Protein AF-A0A8X7BAZ1-F1 (afdb_monomer_lite)

Radius of gyration: 26.85 Å; chains: 1; bounding box: 36×38×94 Å

Sequence (123 aa):
MPPKRRAIGRSTPQARKRRALRASESDEQRALRLENLRVHATETRLSESSDQREVRLETDRIRTNQIRSSERTELRERRLQNVRISTARSRRTLHADLNLSAFHYDSNNDYSLHSNVVIGKNG

Foldseek 3Di:
DDDDDDDPPDDDPVNVVVVVVVVPDDPVRVVVVVVVVVVVVVVVVVPDDPVSVVVVVVVVVVVVVVCVVPDDPVRVVVVVVVVVVVVVVVVVVVVVVVDPVLVDDDVPDDCVVPPPRDNDDDD

Structure (mmCIF, N/CA/C/O backbone):
data_AF-A0A8X7BAZ1-F1
#
_entry.id   AF-A0A8X7BAZ1-F1
#
loop_
_atom_site.group_PDB
_atom_site.id
_atom_site.type_symbol
_atom_site.label_atom_id
_atom_site.label_alt_id
_atom_site.label_comp_id
_atom_site.label_asym_id
_atom_site.label_entity_id
_atom_site.label_seq_id
_atom_site.pdbx_PDB_ins_code
_atom_site.Cartn_x
_atom_site.Cartn_y
_atom_site.Cartn_z
_atom_site.occupancy
_atom_site.B_iso_or_equiv
_atom_site.auth_seq_id
_atom_site.auth_comp_id
_atom_site.auth_asym_id
_atom_site.auth_atom_id
_atom_site.pdbx_PDB_model_num
ATOM 1 N N . MET A 1 1 ? 4.097 8.380 44.297 1.00 58.16 1 MET A N 1
ATOM 2 C CA . MET A 1 1 ? 4.756 7.142 43.816 1.00 58.16 1 MET A CA 1
ATOM 3 C C . MET A 1 1 ? 4.768 7.135 42.291 1.00 58.16 1 MET A C 1
ATOM 5 O O . MET A 1 1 ? 3.710 7.382 41.723 1.00 58.16 1 MET A O 1
ATOM 9 N N . PRO A 1 2 ? 5.902 6.865 41.619 1.00 64.31 2 PRO A N 1
ATOM 10 C CA . PRO A 1 2 ? 5.924 6.725 40.166 1.00 64.31 2 PRO A CA 1
ATOM 11 C C . PRO A 1 2 ? 5.256 5.401 39.749 1.00 64.31 2 PRO A C 1
ATOM 13 O O . PRO A 1 2 ? 5.468 4.379 40.410 1.00 64.31 2 PRO A O 1
ATOM 16 N N . PRO A 1 3 ? 4.456 5.377 38.670 1.00 67.00 3 PRO A N 1
ATOM 17 C CA . PRO A 1 3 ? 3.792 4.159 38.221 1.00 67.00 3 PRO A CA 1
ATOM 18 C C . PRO A 1 3 ? 4.812 3.119 37.730 1.00 67.00 3 PRO A C 1
ATOM 20 O O . PRO A 1 3 ? 5.755 3.434 37.002 1.00 67.00 3 PRO A O 1
ATOM 23 N N . LYS A 1 4 ? 4.615 1.854 38.130 1.00 70.75 4 LYS A N 1
ATOM 24 C CA . LYS A 1 4 ? 5.477 0.723 37.748 1.00 70.75 4 LYS A CA 1
ATOM 25 C C . LYS A 1 4 ? 5.554 0.598 36.218 1.00 70.75 4 LYS A C 1
ATOM 27 O O . LYS A 1 4 ? 4.525 0.533 35.543 1.00 70.75 4 LYS A O 1
ATOM 32 N N . ARG A 1 5 ? 6.779 0.527 35.677 1.00 65.50 5 ARG A N 1
ATOM 33 C CA . ARG A 1 5 ? 7.058 0.345 34.241 1.00 65.50 5 ARG A CA 1
ATOM 34 C C . ARG A 1 5 ? 6.342 -0.907 33.716 1.00 65.50 5 ARG A C 1
ATOM 36 O O . ARG A 1 5 ? 6.615 -2.017 34.168 1.00 65.50 5 ARG A O 1
ATOM 43 N N . ARG A 1 6 ? 5.431 -0.739 32.750 1.00 65.62 6 ARG A N 1
ATOM 44 C CA . ARG A 1 6 ? 4.814 -1.867 32.034 1.00 65.62 6 ARG A CA 1
ATOM 45 C C . ARG A 1 6 ? 5.881 -2.546 31.173 1.00 65.62 6 ARG A C 1
ATOM 47 O O . ARG A 1 6 ? 6.582 -1.877 30.422 1.00 65.62 6 ARG A O 1
ATOM 54 N N . ALA A 1 7 ? 6.004 -3.867 31.283 1.00 67.31 7 ALA A N 1
ATOM 55 C CA . ALA A 1 7 ? 6.946 -4.649 30.490 1.00 67.31 7 ALA A CA 1
ATOM 56 C C . ALA A 1 7 ? 6.551 -4.613 29.002 1.00 67.31 7 ALA A C 1
ATOM 58 O O . ALA A 1 7 ? 5.631 -5.314 28.582 1.00 67.31 7 ALA A O 1
ATOM 59 N N . ILE A 1 8 ? 7.264 -3.803 28.215 1.00 66.81 8 ILE A N 1
ATOM 60 C CA . ILE A 1 8 ? 7.050 -3.594 26.769 1.00 66.81 8 ILE A CA 1
ATOM 61 C C . ILE A 1 8 ? 7.181 -4.911 25.969 1.00 66.81 8 ILE A C 1
ATOM 63 O O . ILE A 1 8 ? 6.593 -5.048 24.902 1.00 66.81 8 ILE A O 1
ATOM 67 N N . GLY A 1 9 ? 7.875 -5.921 26.508 1.00 68.19 9 GLY A N 1
ATOM 68 C CA . GLY A 1 9 ? 8.084 -7.219 25.854 1.00 68.19 9 GLY A CA 1
ATOM 69 C C . GLY A 1 9 ? 6.937 -8.236 25.961 1.00 68.19 9 GLY A C 1
ATOM 70 O O . GLY A 1 9 ? 6.986 -9.261 25.284 1.00 68.19 9 GLY A O 1
ATOM 71 N N . ARG A 1 10 ? 5.899 -8.016 26.788 1.00 75.62 10 ARG A N 1
ATOM 72 C CA . ARG A 1 10 ? 4.787 -8.983 26.921 1.00 75.62 10 ARG A CA 1
ATOM 73 C C . ARG A 1 10 ? 3.603 -8.607 26.033 1.00 75.62 10 ARG A C 1
ATOM 75 O O . ARG A 1 10 ? 2.952 -7.588 26.244 1.00 75.62 10 ARG A O 1
ATOM 82 N N . SER A 1 11 ? 3.256 -9.499 25.099 1.00 82.31 11 SER A N 1
ATOM 83 C CA . SER A 1 11 ? 1.997 -9.414 24.349 1.00 82.31 11 SER A CA 1
ATOM 84 C C . SER A 1 11 ? 0.815 -9.346 25.319 1.00 82.31 11 SER A C 1
ATOM 86 O O . SER A 1 11 ? 0.722 -10.147 26.256 1.00 82.31 11 SER A O 1
ATOM 88 N N . THR A 1 12 ? -0.089 -8.388 25.118 1.00 89.00 12 THR A N 1
ATOM 89 C CA . THR A 1 12 ? -1.253 -8.230 25.993 1.00 89.00 12 THR A CA 1
ATOM 90 C C . THR A 1 12 ? -2.231 -9.400 25.807 1.00 89.00 12 THR A C 1
ATOM 92 O O . THR A 1 12 ? -2.319 -9.964 24.710 1.00 89.00 12 THR A O 1
ATOM 95 N N . PRO A 1 13 ? -3.010 -9.779 26.840 1.00 90.88 13 PRO A N 1
ATOM 96 C CA . PRO A 1 13 ? -4.047 -10.804 26.700 1.00 90.88 13 PRO A CA 1
ATOM 97 C C . PRO A 1 13 ? -5.000 -10.536 25.525 1.00 90.88 13 PRO A C 1
ATOM 99 O O . PRO A 1 13 ? -5.351 -11.448 24.781 1.00 90.88 13 PRO A O 1
ATOM 102 N N . GLN A 1 14 ? -5.346 -9.267 25.292 1.00 92.69 14 GLN A N 1
ATOM 103 C CA . GLN A 1 14 ? -6.207 -8.852 24.187 1.00 92.69 14 GLN A CA 1
ATOM 104 C C . GLN A 1 14 ? -5.561 -9.078 22.809 1.00 92.69 14 GLN A C 1
ATOM 106 O O . GLN A 1 14 ? -6.248 -9.482 21.870 1.00 92.69 14 GLN A O 1
ATOM 111 N N . ALA A 1 15 ? -4.253 -8.835 22.671 1.00 92.06 15 ALA A N 1
ATOM 112 C CA . ALA A 1 15 ? -3.525 -9.110 21.434 1.00 92.06 15 ALA A CA 1
ATOM 113 C C . ALA A 1 15 ? -3.458 -10.618 21.146 1.00 92.06 15 ALA A C 1
ATOM 115 O O . ALA A 1 15 ? -3.660 -11.028 20.002 1.00 92.06 15 ALA A O 1
ATOM 116 N N . ARG A 1 16 ? -3.254 -11.448 22.182 1.00 94.19 16 ARG A N 1
ATOM 117 C CA . ARG A 1 16 ? -3.312 -12.916 22.058 1.00 94.19 16 ARG A CA 1
ATOM 118 C C . ARG A 1 16 ? -4.699 -13.397 21.640 1.00 94.19 16 ARG A C 1
ATOM 120 O O . ARG A 1 16 ? -4.797 -14.156 20.683 1.00 94.19 16 ARG A O 1
ATOM 127 N N . LYS A 1 17 ? -5.761 -12.898 22.284 1.00 95.56 17 LYS A N 1
ATOM 128 C CA . LYS A 1 17 ? -7.150 -13.236 21.929 1.00 95.56 17 LYS A CA 1
ATOM 129 C C . LYS A 1 17 ? -7.461 -12.880 20.475 1.00 95.56 17 LYS A C 1
ATOM 131 O O . LYS A 1 17 ? -7.968 -13.716 19.742 1.00 95.56 17 LYS A O 1
ATOM 136 N N . ARG A 1 18 ? -7.095 -11.672 20.026 1.00 95.00 18 ARG A N 1
ATOM 137 C CA . ARG A 1 18 ? -7.266 -11.267 18.619 1.00 95.00 18 ARG A CA 1
ATOM 138 C C . ARG A 1 18 ? -6.497 -12.163 17.653 1.00 95.00 18 ARG A C 1
ATOM 140 O O . ARG A 1 18 ? -7.025 -12.490 16.600 1.00 95.00 18 ARG A O 1
ATOM 147 N N . ARG A 1 19 ? -5.269 -12.565 17.994 1.00 95.31 19 ARG A N 1
ATOM 148 C CA . ARG A 1 19 ? -4.485 -13.488 17.163 1.00 95.31 19 ARG A CA 1
ATOM 149 C C . ARG A 1 19 ? -5.157 -14.855 17.047 1.00 95.31 19 ARG A C 1
ATOM 151 O O . ARG A 1 19 ? -5.246 -15.359 15.938 1.00 95.31 19 ARG A O 1
ATOM 158 N N . ALA A 1 20 ? -5.635 -15.412 18.160 1.00 96.50 20 ALA A N 1
ATOM 159 C CA . ALA A 1 20 ? -6.345 -16.689 18.171 1.00 96.50 20 ALA A CA 1
ATOM 160 C C . ALA A 1 20 ? -7.620 -16.626 17.319 1.00 96.50 20 ALA A C 1
ATOM 162 O O . ALA A 1 20 ? -7.801 -17.476 16.459 1.00 96.50 20 ALA A O 1
ATOM 163 N N . LEU A 1 21 ? -8.419 -15.563 17.475 1.00 96.06 21 LEU A N 1
ATOM 164 C CA . LEU A 1 21 ? -9.602 -15.329 16.641 1.00 96.06 21 LEU A CA 1
ATOM 165 C C . LEU A 1 21 ? -9.258 -15.276 15.149 1.00 96.06 21 LEU A C 1
ATOM 167 O O . LEU A 1 21 ? -9.934 -15.915 14.359 1.00 96.06 21 LEU A O 1
ATOM 171 N N . ARG A 1 22 ? -8.185 -14.568 14.763 1.00 95.94 22 ARG A N 1
ATOM 172 C CA . ARG A 1 22 ? -7.752 -14.519 13.355 1.00 95.94 22 ARG A CA 1
ATOM 173 C C . ARG A 1 22 ? -7.244 -15.856 12.825 1.00 95.94 22 ARG A C 1
ATOM 175 O O . ARG A 1 22 ? -7.354 -16.100 11.633 1.00 95.94 22 ARG A O 1
ATOM 182 N N . ALA A 1 23 ? -6.640 -16.678 13.679 1.00 96.81 23 ALA A N 1
ATOM 183 C CA . ALA A 1 23 ? -6.151 -17.997 13.294 1.00 96.81 23 ALA A CA 1
ATOM 184 C C . ALA A 1 23 ? -7.293 -19.007 13.094 1.00 96.81 23 ALA A C 1
ATOM 186 O O . ALA A 1 23 ? -7.109 -19.975 12.368 1.00 96.81 23 ALA A O 1
ATOM 187 N N 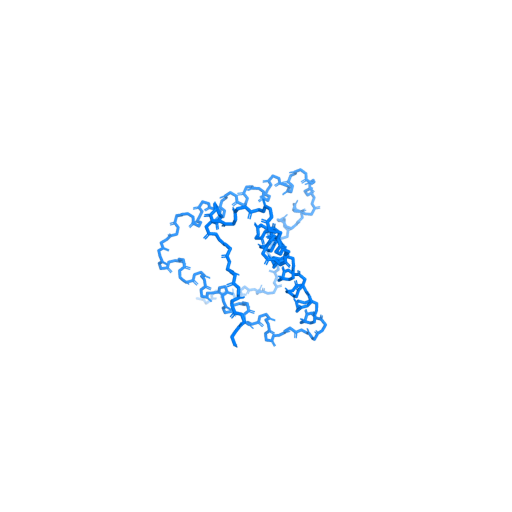. SER A 1 24 ? -8.452 -18.773 13.720 1.00 97.38 24 SER A N 1
ATOM 188 C CA . SER A 1 24 ? -9.661 -19.591 13.583 1.00 97.38 24 SER A CA 1
ATOM 189 C C . SER A 1 24 ? -10.693 -19.022 12.599 1.00 97.38 24 SER A C 1
ATOM 191 O O . SER A 1 24 ? -11.815 -19.514 12.569 1.00 97.38 24 SER A O 1
ATOM 193 N N . GLU A 1 25 ? -10.368 -17.958 11.855 1.00 97.62 25 GLU A N 1
ATOM 194 C CA . GLU A 1 25 ? -11.259 -17.416 10.818 1.00 97.62 25 GLU A CA 1
ATOM 195 C C . GLU A 1 25 ? -11.413 -18.434 9.680 1.00 97.62 25 GLU A C 1
ATOM 197 O O . GLU A 1 25 ? -10.416 -18.976 9.200 1.00 97.62 25 GLU A O 1
ATOM 202 N N . SER A 1 26 ? -12.647 -18.648 9.213 1.00 98.31 26 SER A N 1
ATOM 203 C CA . SER A 1 26 ? -12.863 -19.298 7.916 1.00 98.31 26 SER A CA 1
ATOM 204 C C . SER A 1 26 ? -12.407 -18.384 6.774 1.00 98.31 26 SER A C 1
ATOM 206 O O . SER A 1 26 ? -12.272 -17.167 6.950 1.00 98.31 26 SER A O 1
ATOM 208 N N . ASP A 1 27 ? -12.215 -18.941 5.579 1.00 98.06 27 ASP A N 1
ATOM 209 C CA . ASP A 1 27 ? -11.851 -18.143 4.404 1.00 98.06 27 ASP A CA 1
ATOM 210 C C . ASP A 1 27 ? -12.906 -17.074 4.078 1.00 98.06 27 ASP A C 1
ATOM 212 O O . ASP A 1 27 ? -12.548 -15.936 3.771 1.00 98.06 27 ASP A O 1
ATOM 216 N N . GLU A 1 28 ? -14.195 -17.387 4.239 1.00 98.19 28 GLU A N 1
ATOM 217 C CA . GLU A 1 28 ? -15.300 -16.435 4.056 1.00 98.19 28 GLU A CA 1
ATOM 218 C C . GLU A 1 28 ? -15.258 -15.296 5.083 1.00 98.19 28 GLU A C 1
ATOM 220 O O . GLU A 1 28 ? -15.343 -14.120 4.726 1.00 98.19 28 GLU A O 1
ATOM 225 N N . GLN A 1 29 ? -15.059 -15.621 6.365 1.00 98.12 29 GLN A N 1
ATOM 226 C CA . GLN A 1 29 ? -14.934 -14.620 7.429 1.00 98.12 29 GLN A CA 1
ATOM 227 C C . GLN A 1 29 ? -13.714 -13.724 7.203 1.00 98.12 29 GLN A C 1
ATOM 229 O O . GLN A 1 29 ? -13.779 -12.502 7.378 1.00 98.12 29 GLN A O 1
ATOM 234 N N . ARG A 1 30 ? -12.598 -14.323 6.778 1.00 97.81 30 ARG A N 1
ATOM 235 C CA . ARG A 1 30 ? -11.374 -13.604 6.442 1.00 97.81 30 ARG A CA 1
ATOM 236 C C . ARG A 1 30 ? -11.593 -12.679 5.247 1.00 97.81 30 ARG A C 1
ATOM 238 O O . ARG A 1 30 ? -11.146 -11.532 5.303 1.00 97.81 30 ARG A O 1
ATOM 245 N N . ALA A 1 31 ? -12.268 -13.148 4.199 1.00 98.31 31 ALA A N 1
ATOM 246 C CA . ALA A 1 31 ? -12.589 -12.361 3.013 1.00 98.31 31 ALA A CA 1
ATOM 247 C C . ALA A 1 31 ? -13.485 -11.168 3.366 1.00 98.31 31 ALA A C 1
ATOM 249 O O . ALA A 1 31 ? -13.114 -10.033 3.071 1.00 98.31 31 ALA A O 1
ATOM 250 N N . LEU A 1 32 ? -14.579 -11.396 4.101 1.00 98.38 32 LEU A N 1
ATOM 251 C CA . LEU A 1 32 ? -15.479 -10.340 4.569 1.00 98.38 32 LEU A CA 1
ATOM 252 C C . LEU A 1 32 ? -14.731 -9.291 5.405 1.00 98.38 32 LEU A C 1
ATOM 254 O O . LEU A 1 32 ? -14.874 -8.087 5.194 1.00 98.38 32 LEU A O 1
ATOM 258 N N . ARG A 1 33 ? -13.877 -9.730 6.339 1.00 97.75 33 ARG A N 1
ATOM 259 C CA . ARG A 1 33 ? -13.074 -8.814 7.161 1.00 97.75 33 ARG A CA 1
ATOM 260 C C . ARG A 1 33 ? -12.101 -7.990 6.317 1.00 97.75 33 ARG A C 1
ATOM 262 O O . ARG A 1 33 ? -11.898 -6.814 6.614 1.00 97.75 33 ARG A O 1
ATOM 269 N N . LEU A 1 34 ? -11.444 -8.596 5.328 1.00 98.00 34 LEU A N 1
ATOM 270 C CA . LEU A 1 34 ? -10.523 -7.883 4.439 1.00 98.00 34 LEU A CA 1
ATOM 271 C C . LEU A 1 34 ? -11.261 -6.890 3.540 1.00 98.00 34 LEU A C 1
ATOM 273 O O . LEU A 1 34 ? -10.754 -5.788 3.344 1.00 98.00 34 LEU A O 1
ATOM 277 N N . GLU A 1 35 ? -12.455 -7.239 3.070 1.00 98.44 35 GLU A N 1
ATOM 278 C CA . GLU A 1 35 ? -13.284 -6.344 2.267 1.00 98.44 35 GLU A CA 1
ATOM 279 C C . GLU A 1 35 ? -13.755 -5.137 3.082 1.00 98.44 35 GLU A C 1
ATOM 281 O O . GLU A 1 35 ? -13.553 -3.998 2.668 1.00 98.44 35 GLU A O 1
ATOM 286 N N . ASN A 1 36 ? -14.232 -5.355 4.310 1.00 98.31 36 ASN A N 1
ATOM 287 C CA . ASN A 1 36 ? -14.587 -4.263 5.220 1.00 98.31 36 ASN A CA 1
ATOM 288 C C . ASN A 1 36 ? -13.395 -3.334 5.510 1.00 98.31 36 ASN A C 1
ATOM 290 O O . ASN A 1 36 ? -13.538 -2.113 5.534 1.00 98.31 36 ASN A O 1
ATOM 294 N N . LEU A 1 37 ? -12.193 -3.894 5.697 1.00 98.25 37 LEU A N 1
ATOM 295 C CA . LEU A 1 37 ? -10.975 -3.094 5.875 1.00 98.25 37 LEU A CA 1
ATOM 296 C C . LEU A 1 37 ? -10.614 -2.300 4.616 1.00 98.25 37 LEU A C 1
ATOM 298 O O . LEU A 1 37 ? -10.118 -1.179 4.731 1.00 98.25 37 LEU A O 1
ATOM 302 N N . ARG A 1 38 ? -10.847 -2.865 3.426 1.00 98.25 38 ARG A N 1
ATOM 303 C CA . ARG A 1 38 ? -10.621 -2.188 2.147 1.00 98.25 38 ARG A CA 1
ATOM 304 C C . ARG A 1 38 ? -11.564 -0.996 1.998 1.00 98.25 38 ARG A C 1
ATOM 306 O O . ARG A 1 38 ? -11.072 0.094 1.722 1.00 98.25 38 ARG A O 1
ATOM 313 N N . VAL A 1 39 ? -12.864 -1.191 2.238 1.00 98.50 39 VAL A N 1
ATOM 314 C CA . VAL A 1 39 ? -13.890 -0.134 2.182 1.00 98.50 39 VAL A CA 1
ATOM 315 C C . VAL A 1 39 ? -13.561 0.989 3.162 1.00 98.50 39 VAL A C 1
ATOM 317 O O . VAL A 1 39 ? -13.397 2.136 2.746 1.00 98.50 39 VAL A O 1
ATOM 320 N N . HIS A 1 40 ? -13.314 0.658 4.430 1.00 98.31 40 HIS A N 1
ATOM 321 C CA . HIS A 1 40 ? -12.943 1.664 5.421 1.00 98.31 40 HIS A CA 1
ATOM 322 C C . HIS A 1 40 ? -11.673 2.424 5.003 1.00 98.31 40 HIS A C 1
ATOM 324 O O . HIS A 1 40 ? -11.619 3.649 5.103 1.00 98.31 40 HIS A O 1
ATOM 330 N N . ALA A 1 41 ? -10.638 1.735 4.509 1.00 97.69 41 ALA A N 1
ATOM 331 C CA . ALA A 1 41 ? -9.418 2.402 4.062 1.00 97.69 41 ALA A CA 1
ATOM 332 C C . ALA A 1 41 ? -9.670 3.339 2.870 1.00 97.69 41 ALA A C 1
ATOM 334 O O . ALA A 1 41 ? -9.026 4.384 2.775 1.00 97.69 41 ALA A O 1
ATOM 335 N N . THR A 1 42 ? -10.585 2.986 1.961 1.00 98.06 42 THR A N 1
ATOM 336 C CA . THR A 1 42 ? -10.975 3.873 0.859 1.00 98.06 42 THR A CA 1
ATOM 337 C C . THR A 1 42 ? -11.730 5.097 1.353 1.00 98.06 42 THR A C 1
ATOM 339 O O . THR A 1 42 ? -11.361 6.202 0.974 1.00 98.06 42 THR A O 1
ATOM 342 N N . GLU A 1 43 ? -12.699 4.931 2.251 1.00 98.19 43 GLU A N 1
ATOM 343 C CA . GLU A 1 43 ? -13.463 6.041 2.830 1.00 98.19 43 GLU A CA 1
ATOM 344 C C . GLU A 1 43 ? -12.551 7.008 3.586 1.00 98.19 43 GLU A C 1
ATOM 346 O O . GLU A 1 43 ? -12.594 8.212 3.350 1.00 98.19 43 GLU A O 1
ATOM 351 N N . THR A 1 44 ? -11.642 6.479 4.413 1.00 97.69 44 THR A N 1
ATOM 352 C CA . THR A 1 44 ? -10.659 7.302 5.127 1.00 97.69 44 THR A CA 1
ATOM 353 C C . THR A 1 44 ? -9.806 8.111 4.153 1.00 97.69 44 THR A C 1
ATOM 355 O O . THR A 1 44 ? -9.662 9.313 4.348 1.00 97.69 44 THR A O 1
ATOM 358 N N . ARG A 1 45 ? -9.310 7.495 3.068 1.00 96.69 45 ARG A N 1
ATOM 359 C CA . ARG A 1 45 ? -8.517 8.196 2.041 1.00 96.69 45 ARG A CA 1
ATOM 360 C C . ARG A 1 45 ? -9.312 9.252 1.281 1.00 96.69 45 ARG A C 1
ATOM 362 O O . ARG A 1 45 ? -8.736 10.264 0.907 1.00 96.69 45 ARG A O 1
ATOM 369 N N . LEU A 1 46 ? -10.598 9.015 1.025 1.00 97.75 46 LEU A N 1
ATOM 370 C CA . LEU A 1 46 ? -11.472 9.988 0.363 1.00 97.75 46 LEU A CA 1
ATOM 371 C C . LEU A 1 46 ? -11.733 11.211 1.249 1.00 97.75 46 LEU A C 1
ATOM 373 O O . LEU A 1 46 ? -11.883 12.311 0.732 1.00 97.75 46 LEU A O 1
ATOM 377 N N . SER A 1 47 ? -11.750 11.019 2.569 1.00 97.62 47 SER A N 1
ATOM 378 C CA . SER A 1 47 ? -11.915 12.091 3.556 1.00 97.62 47 SER A CA 1
ATOM 379 C C . SER A 1 47 ? -10.614 12.795 3.972 1.00 97.62 47 SER A C 1
ATOM 381 O O . SER A 1 47 ? -10.664 13.697 4.805 1.00 97.62 47 SER A O 1
ATOM 383 N N . GLU A 1 48 ? -9.450 12.386 3.450 1.00 97.69 48 GLU A N 1
ATOM 384 C CA . GLU A 1 48 ? -8.161 12.995 3.810 1.00 97.69 48 GLU A CA 1
ATOM 385 C C . GLU A 1 48 ? -8.085 14.456 3.343 1.00 97.69 48 GLU A C 1
ATOM 387 O O . GLU A 1 48 ? -8.371 14.772 2.186 1.00 97.69 48 GLU A O 1
ATOM 392 N N . SER A 1 49 ? -7.612 15.346 4.220 1.00 98.44 49 SER A N 1
ATOM 393 C CA . SER A 1 49 ? -7.189 16.684 3.798 1.00 98.44 49 SER A CA 1
ATOM 394 C C . SER A 1 49 ? -5.899 16.618 2.967 1.00 98.44 49 SER A C 1
ATOM 396 O O . SER A 1 49 ? -5.174 15.617 2.987 1.00 98.44 49 SER A O 1
ATOM 398 N N . SER A 1 50 ? -5.569 17.705 2.260 1.00 98.12 50 SER A N 1
ATOM 399 C CA . SER A 1 50 ? -4.311 17.796 1.503 1.00 98.12 50 SER A CA 1
ATOM 400 C C . SER A 1 50 ? -3.086 17.546 2.394 1.00 98.12 50 SER A C 1
ATOM 402 O O . SER A 1 50 ? -2.244 16.716 2.054 1.00 98.12 50 SER A O 1
ATOM 404 N N . ASP A 1 51 ? -3.035 18.177 3.570 1.00 98.38 51 ASP A N 1
ATOM 405 C CA . ASP A 1 51 ? -1.916 18.040 4.510 1.00 98.38 51 ASP A CA 1
ATOM 406 C C . ASP A 1 51 ? -1.806 16.611 5.060 1.00 98.38 51 ASP A C 1
ATOM 408 O O . ASP A 1 51 ? -0.721 16.034 5.131 1.00 98.38 51 ASP A O 1
ATOM 412 N N . GLN A 1 52 ? -2.940 15.988 5.408 1.00 98.31 52 GLN A N 1
ATOM 413 C CA . GLN A 1 52 ? -2.965 14.592 5.860 1.00 98.31 52 GLN A CA 1
ATOM 414 C C . GLN A 1 52 ? -2.456 13.647 4.769 1.00 98.31 52 GLN A C 1
ATOM 416 O O . GLN A 1 52 ? -1.678 12.727 5.046 1.00 98.31 52 GLN A O 1
ATOM 421 N N . ARG A 1 53 ? -2.862 13.894 3.520 1.00 98.12 53 ARG A N 1
ATOM 422 C CA . ARG A 1 53 ? -2.406 13.134 2.360 1.00 98.12 53 ARG A CA 1
ATOM 423 C C . ARG A 1 53 ? -0.903 13.298 2.143 1.00 98.12 53 ARG A C 1
ATOM 425 O O . ARG A 1 53 ? -0.232 12.303 1.866 1.00 98.12 53 ARG A O 1
ATOM 432 N N . GLU A 1 54 ? -0.369 14.508 2.272 1.00 98.50 54 GLU A N 1
ATOM 433 C CA . GLU A 1 54 ? 1.065 14.782 2.134 1.00 98.50 54 GLU A CA 1
ATOM 434 C C . GLU A 1 54 ? 1.882 14.053 3.206 1.00 98.50 54 GLU A C 1
ATOM 436 O O . GLU A 1 54 ? 2.790 13.289 2.872 1.00 98.50 54 GLU A O 1
ATOM 441 N N . VAL A 1 55 ? 1.493 14.176 4.479 1.00 98.50 55 VAL A N 1
ATOM 442 C CA . VAL A 1 55 ? 2.146 13.476 5.59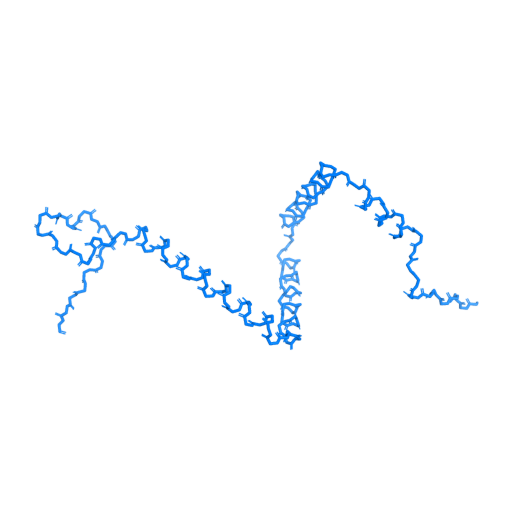8 1.00 98.50 55 VAL A CA 1
ATOM 443 C C . VAL A 1 55 ? 2.136 11.961 5.388 1.00 98.50 55 VAL A C 1
ATOM 445 O O . VAL A 1 55 ? 3.151 11.289 5.613 1.00 98.50 55 VAL A O 1
ATOM 448 N N . ARG A 1 56 ? 1.010 11.398 4.930 1.00 98.00 56 ARG A N 1
ATOM 449 C CA . ARG A 1 56 ? 0.909 9.964 4.634 1.00 98.00 56 ARG A CA 1
ATOM 450 C C . ARG A 1 56 ? 1.857 9.555 3.506 1.00 98.00 56 ARG A C 1
ATOM 452 O O . ARG A 1 56 ? 2.567 8.561 3.655 1.00 98.00 56 ARG A O 1
ATOM 459 N N . LEU A 1 57 ? 1.884 10.301 2.400 1.00 98.38 57 LEU A N 1
ATOM 460 C CA . LEU A 1 57 ? 2.755 10.002 1.260 1.00 98.38 57 LEU A CA 1
ATOM 461 C C . LEU A 1 57 ? 4.238 10.105 1.624 1.00 98.38 57 LEU A C 1
ATOM 463 O O . LEU A 1 57 ? 5.011 9.230 1.232 1.00 98.38 57 LEU A O 1
ATOM 467 N N . GLU A 1 58 ? 4.630 11.112 2.403 1.00 98.50 58 GLU A N 1
ATOM 468 C CA . GLU A 1 58 ? 6.018 11.256 2.842 1.00 98.50 58 GLU A CA 1
ATOM 469 C C . GLU A 1 58 ? 6.418 10.126 3.801 1.00 98.50 58 GLU A C 1
ATOM 471 O O . GLU A 1 58 ? 7.470 9.504 3.641 1.00 98.50 58 GLU A O 1
ATOM 476 N N . THR A 1 59 ? 5.526 9.745 4.720 1.00 98.38 59 THR A N 1
ATOM 477 C CA . THR A 1 59 ? 5.730 8.584 5.602 1.00 98.38 59 THR A CA 1
ATOM 478 C C . THR A 1 59 ? 5.926 7.290 4.802 1.00 98.38 59 THR A C 1
ATOM 480 O O . THR A 1 59 ? 6.834 6.503 5.092 1.00 98.38 59 THR A O 1
ATOM 483 N N . ASP A 1 60 ? 5.104 7.060 3.775 1.00 98.31 60 ASP A N 1
ATOM 484 C CA . ASP A 1 60 ? 5.219 5.890 2.899 1.00 98.31 60 ASP A CA 1
ATOM 485 C C . ASP A 1 60 ? 6.526 5.911 2.086 1.00 98.31 60 ASP A C 1
ATOM 487 O O . ASP A 1 60 ? 7.167 4.865 1.900 1.00 98.31 60 ASP A O 1
ATOM 491 N N . ARG A 1 61 ? 6.970 7.096 1.645 1.00 98.44 61 ARG A N 1
ATOM 492 C CA . ARG A 1 61 ? 8.229 7.293 0.913 1.00 98.44 61 ARG A CA 1
ATOM 493 C C . ARG A 1 61 ? 9.440 6.969 1.786 1.00 98.44 61 ARG A C 1
ATOM 495 O O . ARG A 1 61 ? 10.286 6.172 1.372 1.00 98.44 61 ARG A O 1
ATOM 502 N N . ILE A 1 62 ? 9.483 7.500 3.010 1.00 98.56 62 ILE A N 1
ATOM 503 C CA . ILE A 1 62 ? 10.533 7.218 3.999 1.00 98.56 62 ILE A CA 1
ATOM 504 C C . ILE A 1 62 ? 10.584 5.720 4.307 1.00 98.56 62 ILE A C 1
ATOM 506 O O . ILE A 1 62 ? 11.649 5.106 4.199 1.00 98.56 62 ILE A O 1
ATOM 510 N N . ARG A 1 63 ? 9.436 5.100 4.616 1.00 98.06 63 ARG A N 1
ATOM 511 C CA . ARG A 1 63 ? 9.358 3.658 4.903 1.00 98.06 63 ARG A CA 1
ATOM 512 C C . ARG A 1 63 ? 9.884 2.829 3.732 1.00 98.06 63 ARG A C 1
ATOM 514 O O . ARG A 1 63 ? 10.659 1.896 3.929 1.00 98.06 63 ARG A O 1
ATOM 521 N N . THR A 1 64 ? 9.492 3.172 2.507 1.00 97.88 64 THR A N 1
ATOM 522 C CA . THR A 1 64 ? 9.946 2.466 1.301 1.00 97.88 64 THR A CA 1
ATOM 523 C C . THR A 1 64 ? 11.458 2.591 1.115 1.00 97.88 64 THR A C 1
ATOM 525 O O . THR A 1 64 ? 12.118 1.608 0.778 1.00 97.88 64 THR A O 1
ATOM 528 N N . ASN A 1 65 ? 12.024 3.772 1.362 1.00 97.81 65 ASN A N 1
ATOM 529 C CA . ASN A 1 65 ? 13.467 3.989 1.283 1.00 97.81 65 ASN A CA 1
ATOM 530 C C . ASN A 1 65 ? 14.227 3.174 2.336 1.00 97.81 65 ASN A C 1
ATOM 532 O O . ASN A 1 65 ? 15.233 2.557 1.999 1.00 97.81 65 ASN A O 1
ATOM 536 N N . GLN A 1 66 ? 13.717 3.094 3.567 1.00 98.12 66 GLN A N 1
ATOM 537 C CA . GLN A 1 66 ? 14.299 2.265 4.629 1.00 98.12 66 GLN A CA 1
ATOM 538 C C . GLN A 1 66 ? 14.264 0.767 4.291 1.00 98.12 66 GLN A C 1
ATOM 540 O O . GLN A 1 66 ? 15.239 0.048 4.511 1.00 98.12 66 GLN A O 1
ATOM 545 N N . ILE A 1 67 ? 13.160 0.281 3.715 1.00 97.12 67 ILE A N 1
ATOM 546 C CA . ILE A 1 67 ? 13.062 -1.114 3.260 1.00 97.12 67 ILE A CA 1
ATOM 547 C C . ILE A 1 67 ? 14.084 -1.379 2.149 1.00 97.12 67 ILE A C 1
ATOM 549 O O . ILE A 1 67 ? 14.755 -2.404 2.166 1.00 97.12 67 ILE A O 1
ATOM 553 N N . ARG A 1 68 ? 14.241 -0.446 1.200 1.00 95.81 68 ARG A N 1
ATOM 554 C CA . ARG A 1 68 ? 15.208 -0.577 0.098 1.00 95.81 68 ARG A CA 1
ATOM 555 C C . ARG A 1 68 ? 16.659 -0.520 0.568 1.00 95.81 68 ARG A C 1
ATOM 557 O O . ARG A 1 68 ? 17.483 -1.240 0.016 1.00 95.81 68 ARG A O 1
ATOM 564 N N . SER A 1 69 ? 16.985 0.318 1.552 1.00 96.69 69 SER A N 1
ATOM 565 C CA . SER A 1 69 ? 18.355 0.429 2.070 1.00 96.69 69 SER A CA 1
ATOM 566 C C . SER A 1 69 ? 18.787 -0.801 2.871 1.00 96.69 69 SER A C 1
ATOM 568 O O . SER A 1 69 ? 19.969 -1.124 2.896 1.00 96.69 69 SER A O 1
ATOM 570 N N . SER A 1 70 ? 17.830 -1.504 3.484 1.00 96.75 70 SER A N 1
ATOM 571 C CA . SER A 1 70 ? 18.045 -2.747 4.241 1.00 96.75 70 SER A CA 1
ATOM 572 C C . SER A 1 70 ? 17.773 -4.024 3.429 1.00 96.75 70 SER A C 1
ATOM 574 O O . SER A 1 70 ? 17.792 -5.131 3.970 1.00 96.75 70 SER A O 1
ATOM 576 N N . GLU A 1 71 ? 17.521 -3.894 2.125 1.00 96.81 71 GLU A N 1
ATOM 577 C CA . GLU A 1 71 ? 17.159 -5.007 1.250 1.00 96.81 71 GLU A CA 1
ATOM 578 C C . GLU A 1 71 ? 18.359 -5.941 1.005 1.00 96.81 71 GLU A C 1
ATOM 580 O O . GLU A 1 71 ? 19.436 -5.510 0.591 1.00 96.81 71 GLU A O 1
ATOM 585 N N . ARG A 1 72 ? 18.163 -7.251 1.212 1.00 98.06 72 ARG A N 1
ATOM 586 C CA . ARG A 1 72 ? 19.160 -8.274 0.845 1.00 98.06 72 ARG A CA 1
ATOM 587 C C . ARG A 1 72 ? 19.302 -8.346 -0.679 1.00 98.06 72 ARG A C 1
ATOM 589 O O . ARG A 1 72 ? 18.328 -8.138 -1.401 1.00 98.06 72 ARG A O 1
ATOM 596 N N . THR A 1 73 ? 20.485 -8.709 -1.168 1.00 97.62 73 THR A N 1
ATOM 597 C CA . THR A 1 73 ? 20.806 -8.791 -2.607 1.00 97.62 73 THR A CA 1
ATOM 598 C C . THR A 1 73 ? 19.792 -9.620 -3.401 1.00 97.62 73 THR A C 1
ATOM 600 O O . THR A 1 73 ? 19.247 -9.128 -4.384 1.00 97.62 73 THR A O 1
ATOM 603 N N . GLU A 1 74 ? 19.438 -10.811 -2.920 1.00 97.81 74 GLU A N 1
ATOM 604 C CA . GLU A 1 74 ? 18.448 -11.696 -3.557 1.00 97.81 74 GLU A CA 1
ATOM 605 C C . GLU A 1 74 ? 17.060 -11.043 -3.699 1.00 97.81 74 GLU A C 1
ATOM 607 O O . GLU A 1 74 ? 16.388 -11.163 -4.727 1.00 97.81 74 GLU A O 1
ATOM 612 N N . LEU A 1 75 ? 16.614 -10.319 -2.666 1.00 97.62 75 LEU A N 1
ATOM 613 C CA . LEU A 1 75 ? 15.330 -9.612 -2.688 1.00 97.62 75 LEU A CA 1
ATOM 614 C C . LEU A 1 75 ? 15.376 -8.436 -3.667 1.00 97.62 75 LEU A C 1
ATOM 616 O O . LEU A 1 75 ? 14.436 -8.248 -4.445 1.00 97.62 75 LEU A O 1
ATOM 620 N N . ARG A 1 76 ? 16.503 -7.713 -3.697 1.00 97.44 76 ARG A N 1
ATOM 621 C CA . ARG A 1 76 ? 16.752 -6.629 -4.650 1.00 97.44 76 ARG A CA 1
ATOM 622 C C . ARG A 1 76 ? 16.701 -7.130 -6.088 1.00 97.44 76 ARG A C 1
ATOM 624 O O . ARG A 1 76 ? 16.056 -6.498 -6.924 1.00 97.44 76 ARG A O 1
ATOM 631 N N . GLU A 1 77 ? 17.344 -8.252 -6.384 1.00 98.06 77 GLU A N 1
ATOM 632 C CA . GLU A 1 77 ? 17.337 -8.859 -7.717 1.00 98.06 77 GLU A CA 1
ATOM 633 C C . GLU A 1 77 ? 15.927 -9.263 -8.142 1.00 98.06 77 GLU A C 1
ATOM 635 O O . GLU A 1 77 ? 15.473 -8.851 -9.213 1.00 98.06 77 GLU A O 1
ATOM 640 N N . ARG A 1 78 ? 15.187 -9.962 -7.271 1.00 97.94 78 ARG A N 1
ATOM 641 C CA . ARG A 1 78 ? 13.788 -10.334 -7.526 1.00 97.94 78 ARG A CA 1
ATOM 642 C C . ARG A 1 78 ? 12.917 -9.107 -7.796 1.00 97.94 78 ARG A C 1
ATOM 644 O O . ARG A 1 78 ? 12.129 -9.092 -8.742 1.00 97.94 78 ARG A O 1
ATOM 651 N N . ARG A 1 79 ? 13.065 -8.050 -6.994 1.00 97.44 79 ARG A N 1
ATOM 652 C CA . ARG A 1 79 ? 12.335 -6.792 -7.188 1.00 97.44 79 ARG A CA 1
ATOM 653 C C . ARG A 1 79 ? 12.676 -6.147 -8.531 1.00 97.44 79 ARG A C 1
ATOM 655 O O . ARG A 1 79 ? 11.764 -5.726 -9.239 1.00 97.44 79 ARG A O 1
ATOM 662 N N . LEU A 1 80 ? 13.955 -6.070 -8.902 1.00 97.94 80 LEU A N 1
ATOM 663 C CA . LEU A 1 80 ? 14.379 -5.508 -10.189 1.00 97.94 80 LEU A CA 1
ATOM 664 C C . LEU A 1 80 ? 13.882 -6.344 -11.373 1.00 97.94 80 LEU A C 1
ATOM 666 O O . LEU A 1 80 ? 13.444 -5.774 -12.371 1.00 97.94 80 LEU A O 1
ATOM 670 N N . GLN A 1 81 ? 13.887 -7.673 -11.262 1.00 98.19 81 GLN A N 1
ATOM 671 C CA . GLN A 1 81 ? 13.312 -8.562 -12.268 1.00 98.19 81 GLN A CA 1
ATOM 672 C C . GLN A 1 81 ? 11.810 -8.303 -12.446 1.00 98.19 81 GLN A C 1
ATOM 674 O O . GLN A 1 81 ? 11.353 -8.121 -13.574 1.00 98.19 81 GLN A O 1
ATOM 679 N N . ASN A 1 82 ? 11.057 -8.191 -11.349 1.00 97.69 82 ASN A N 1
ATOM 680 C CA . ASN A 1 82 ? 9.630 -7.862 -11.392 1.00 97.69 82 ASN A CA 1
ATOM 681 C C . ASN A 1 82 ? 9.369 -6.502 -12.051 1.00 97.69 82 ASN A C 1
ATOM 683 O O . ASN A 1 82 ? 8.457 -6.384 -12.869 1.00 97.69 82 ASN A O 1
ATOM 687 N N . VAL A 1 83 ? 10.191 -5.488 -11.750 1.00 97.69 83 VAL A N 1
ATOM 688 C CA . VAL A 1 83 ? 10.109 -4.175 -12.409 1.00 97.69 83 VAL A CA 1
ATOM 689 C C . VAL A 1 83 ? 10.348 -4.309 -13.912 1.00 97.69 83 VAL A C 1
ATOM 691 O O . VAL A 1 83 ? 9.547 -3.801 -14.690 1.00 97.69 83 VAL A O 1
ATOM 694 N N . ARG A 1 84 ? 11.388 -5.035 -14.345 1.00 97.75 84 ARG A N 1
ATOM 695 C CA . ARG A 1 84 ? 11.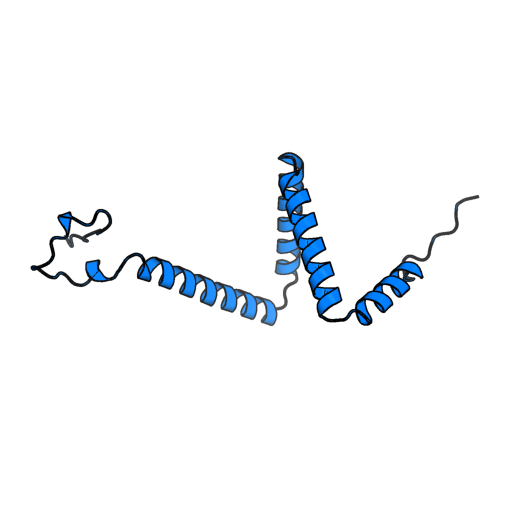665 -5.256 -15.777 1.00 97.75 84 ARG A CA 1
ATOM 696 C C . ARG A 1 84 ? 10.492 -5.936 -16.487 1.00 97.75 84 ARG A C 1
ATOM 698 O O . ARG A 1 84 ? 10.087 -5.473 -17.549 1.00 97.75 84 ARG A O 1
ATOM 705 N N . ILE A 1 85 ? 9.927 -6.991 -15.893 1.00 97.44 85 ILE A N 1
ATOM 706 C CA . ILE A 1 85 ? 8.772 -7.717 -16.448 1.00 97.44 85 ILE A CA 1
ATOM 707 C C . ILE A 1 85 ? 7.557 -6.793 -16.558 1.00 97.44 85 ILE A C 1
ATOM 709 O O . ILE A 1 85 ? 6.917 -6.752 -17.607 1.00 97.44 85 ILE A O 1
ATOM 713 N N . SER A 1 86 ? 7.251 -6.040 -15.498 1.00 94.81 86 SER A N 1
ATOM 714 C CA . SER A 1 86 ? 6.121 -5.107 -15.482 1.00 94.81 86 SER A CA 1
ATOM 715 C C . SER A 1 86 ? 6.272 -4.024 -16.554 1.00 94.81 86 SER A C 1
ATOM 717 O O . SER A 1 86 ? 5.370 -3.826 -17.367 1.00 94.81 86 SER A O 1
ATOM 719 N N . THR A 1 87 ? 7.449 -3.399 -16.643 1.00 94.44 87 THR A N 1
ATOM 720 C CA . THR A 1 87 ? 7.747 -2.386 -17.663 1.00 94.44 87 THR A CA 1
ATOM 721 C C . 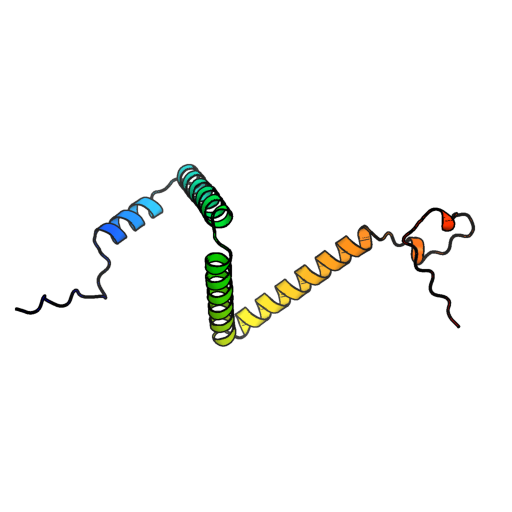THR A 1 87 ? 7.651 -2.958 -19.076 1.00 94.44 87 THR A C 1
ATOM 723 O O . THR A 1 87 ? 7.075 -2.321 -19.955 1.00 94.44 87 THR A O 1
ATOM 726 N N . ALA A 1 88 ? 8.170 -4.167 -19.315 1.00 92.69 88 ALA A N 1
ATOM 727 C CA . ALA A 1 88 ? 8.077 -4.817 -20.620 1.00 92.69 88 ALA A CA 1
ATOM 728 C C . ALA A 1 88 ? 6.619 -5.108 -21.011 1.00 92.69 88 ALA A C 1
ATOM 730 O O . ALA A 1 88 ? 6.231 -4.859 -22.151 1.00 92.69 88 ALA A O 1
ATOM 731 N N . ARG A 1 89 ? 5.798 -5.588 -20.067 1.00 91.94 89 ARG A N 1
ATOM 732 C CA . ARG A 1 89 ? 4.358 -5.802 -20.282 1.00 91.94 89 ARG A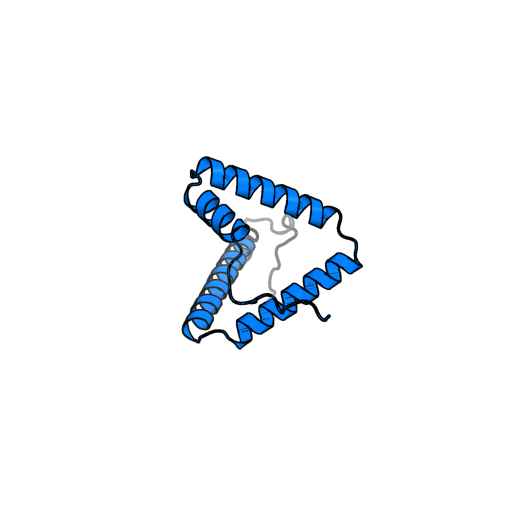 CA 1
ATOM 733 C C . ARG A 1 89 ? 3.639 -4.494 -20.600 1.00 91.94 89 ARG A C 1
ATOM 735 O O . ARG A 1 89 ? 2.940 -4.440 -21.600 1.00 91.94 89 ARG A O 1
ATOM 742 N N . SER A 1 90 ? 3.874 -3.444 -19.814 1.00 87.69 90 SER A N 1
ATOM 743 C CA . SER A 1 90 ? 3.260 -2.128 -20.028 1.00 87.69 90 SER A CA 1
ATOM 744 C C . SER A 1 90 ? 3.632 -1.514 -21.381 1.00 87.69 90 SER A C 1
ATOM 746 O O . SER A 1 90 ? 2.782 -0.937 -22.050 1.00 87.69 90 SER A O 1
ATOM 748 N N . ARG A 1 91 ? 4.881 -1.675 -21.836 1.00 82.88 91 ARG A N 1
ATOM 749 C CA . ARG A 1 91 ? 5.275 -1.231 -23.182 1.00 82.88 91 ARG A CA 1
ATOM 750 C C . ARG A 1 91 ? 4.578 -2.036 -24.272 1.00 82.88 91 ARG A C 1
ATOM 752 O O . ARG A 1 91 ? 4.112 -1.451 -25.238 1.00 82.88 91 ARG A O 1
ATOM 759 N N . ARG A 1 92 ? 4.477 -3.361 -24.124 1.00 77.06 92 ARG A N 1
ATOM 760 C CA . ARG A 1 92 ? 3.764 -4.205 -25.097 1.00 77.06 92 ARG A CA 1
ATOM 761 C C . ARG A 1 92 ? 2.292 -3.832 -25.212 1.00 77.06 92 ARG A C 1
ATOM 763 O O . ARG A 1 92 ? 1.799 -3.809 -26.326 1.00 77.06 92 ARG A O 1
ATOM 770 N N . THR A 1 93 ? 1.613 -3.522 -24.108 1.00 73.12 93 THR A N 1
ATOM 771 C CA . THR A 1 93 ? 0.212 -3.075 -24.160 1.00 73.12 93 THR A CA 1
ATOM 772 C C . THR A 1 93 ? 0.086 -1.718 -24.852 1.00 73.12 93 THR A C 1
ATOM 774 O O . THR A 1 93 ? -0.713 -1.592 -25.765 1.00 73.12 93 THR A O 1
ATOM 777 N N . LEU A 1 94 ? 0.953 -0.748 -24.527 1.00 64.31 94 LEU A N 1
ATOM 778 C CA . LEU A 1 94 ? 0.969 0.554 -25.213 1.00 64.31 94 LEU A CA 1
ATOM 779 C C . LEU A 1 94 ? 1.236 0.426 -26.723 1.00 64.31 94 LEU A C 1
ATOM 781 O O . LEU A 1 94 ? 0.624 1.126 -27.520 1.00 64.31 94 LEU A O 1
ATOM 785 N N . HIS A 1 95 ? 2.149 -0.461 -27.127 1.00 58.00 95 HIS A N 1
ATOM 786 C CA . HIS A 1 95 ? 2.455 -0.697 -28.541 1.00 58.00 95 HIS A CA 1
ATOM 787 C C . HIS A 1 95 ? 1.412 -1.566 -29.259 1.00 58.00 95 HIS A C 1
ATOM 789 O O . HIS A 1 95 ? 1.291 -1.457 -30.474 1.00 58.00 95 HIS A O 1
ATOM 795 N N . ALA A 1 96 ? 0.663 -2.406 -28.540 1.00 58.97 96 ALA A N 1
ATOM 796 C CA . ALA A 1 96 ? -0.490 -3.112 -29.096 1.00 58.97 96 ALA A CA 1
ATOM 797 C C . ALA A 1 96 ? -1.638 -2.138 -29.409 1.00 58.97 96 ALA A C 1
ATOM 799 O O . ALA A 1 96 ? -2.290 -2.285 -30.436 1.00 58.97 96 ALA A O 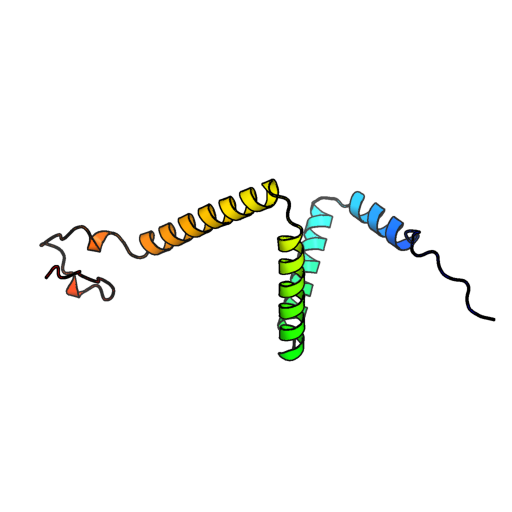1
ATOM 800 N N . ASP A 1 97 ? -1.827 -1.109 -28.576 1.00 55.47 97 ASP A N 1
ATOM 801 C CA . ASP A 1 97 ? -2.806 -0.045 -28.828 1.00 55.47 97 ASP A CA 1
ATOM 802 C C . ASP A 1 97 ? -2.355 0.890 -29.972 1.00 55.47 97 ASP A C 1
ATOM 804 O O . ASP A 1 97 ? -3.167 1.349 -30.773 1.00 55.47 97 ASP A O 1
ATOM 808 N N . LEU A 1 98 ? -1.044 1.131 -30.105 1.00 57.97 98 LEU A N 1
ATOM 809 C CA . LEU A 1 98 ? -0.419 1.889 -31.201 1.00 57.97 98 LEU A CA 1
ATOM 810 C C . LEU A 1 98 ? -0.073 0.991 -32.401 1.00 57.97 98 LEU A C 1
ATOM 812 O O . LEU A 1 98 ? 1.062 1.033 -32.877 1.00 57.97 98 LEU A O 1
ATOM 816 N N . ASN A 1 99 ? -1.029 0.157 -32.827 1.00 52.66 99 ASN A N 1
ATOM 817 C CA . ASN A 1 99 ? -0.924 -0.831 -33.906 1.00 52.66 99 ASN A CA 1
ATOM 818 C C . ASN A 1 99 ? 0.220 -0.575 -34.907 1.00 52.66 99 ASN A C 1
ATOM 820 O O . ASN A 1 99 ? 0.325 0.480 -35.529 1.00 52.66 99 ASN A O 1
ATOM 824 N N . LEU A 1 100 ? 1.028 -1.621 -35.088 1.00 51.25 100 LEU A N 1
ATOM 825 C CA . LEU A 1 100 ? 2.202 -1.790 -35.954 1.00 51.25 100 LEU A CA 1
ATOM 826 C C . LEU A 1 100 ? 2.037 -1.395 -37.444 1.00 51.25 100 LEU A C 1
ATOM 828 O O . LEU A 1 100 ? 2.942 -1.650 -38.237 1.00 51.25 100 LEU A O 1
ATOM 832 N N . SER A 1 101 ? 0.922 -0.793 -37.856 1.00 52.00 101 SER A N 1
ATOM 833 C CA . SER A 1 101 ? 0.681 -0.316 -39.222 1.00 52.00 101 SER A CA 1
ATOM 834 C C . SER A 1 101 ? 1.611 0.833 -39.628 1.00 52.00 101 SER A C 1
ATOM 836 O O . SER A 1 101 ? 1.814 1.048 -40.817 1.00 52.00 101 SER A O 1
ATOM 838 N N . ALA A 1 102 ? 2.251 1.523 -38.677 1.00 50.78 102 ALA A N 1
ATOM 839 C CA . ALA A 1 102 ? 3.266 2.537 -38.977 1.00 50.78 102 ALA A CA 1
ATOM 840 C C . ALA A 1 102 ? 4.585 1.960 -39.545 1.00 50.78 102 ALA A C 1
ATOM 842 O O . ALA A 1 102 ? 5.346 2.700 -40.164 1.00 50.78 102 ALA A O 1
ATOM 843 N N . PHE A 1 103 ? 4.869 0.662 -39.355 1.00 51.38 103 PHE A N 1
ATOM 844 C CA . PHE A 1 103 ? 6.106 0.023 -39.845 1.00 51.38 103 PHE A CA 1
ATOM 845 C C . PHE A 1 103 ? 5.920 -0.808 -41.121 1.00 51.38 103 PHE A C 1
ATOM 847 O O . PHE A 1 103 ? 6.904 -1.248 -41.712 1.00 51.38 103 PHE A O 1
ATOM 854 N N . HIS A 1 104 ? 4.679 -0.985 -41.576 1.00 53.88 104 HIS A N 1
ATOM 855 C CA . HIS A 1 104 ? 4.365 -1.570 -42.874 1.00 53.88 104 HIS A CA 1
ATOM 856 C C . HIS A 1 104 ? 3.700 -0.496 -43.726 1.00 53.88 104 HIS A C 1
ATOM 858 O O . HIS A 1 104 ? 2.485 -0.319 -43.672 1.00 53.88 104 HIS A O 1
ATOM 864 N N . TYR A 1 105 ? 4.513 0.245 -44.482 1.00 58.78 105 TYR A N 1
ATOM 865 C CA . TYR A 1 105 ? 3.986 1.105 -45.533 1.00 58.78 105 TYR A CA 1
ATOM 866 C C . TYR A 1 105 ? 3.262 0.221 -46.556 1.00 58.78 105 TYR A C 1
ATOM 868 O O . TYR A 1 105 ? 3.884 -0.579 -47.252 1.00 58.78 105 TYR A O 1
ATOM 876 N N . ASP A 1 106 ? 1.945 0.352 -46.600 1.00 61.72 106 ASP A N 1
ATOM 877 C CA . ASP A 1 106 ? 1.038 -0.255 -47.560 1.00 61.72 106 ASP A CA 1
ATOM 878 C C . ASP A 1 106 ? 0.444 0.880 -48.389 1.00 61.72 106 ASP A C 1
ATOM 880 O O . ASP A 1 106 ? -0.365 1.668 -47.906 1.00 61.72 106 ASP A O 1
ATOM 884 N N . SER A 1 107 ? 0.855 0.979 -49.651 1.00 65.62 107 SER A N 1
ATOM 885 C CA . SER A 1 107 ? 0.426 2.046 -50.560 1.00 65.62 107 SER A CA 1
ATOM 886 C C . SER A 1 107 ? -1.084 2.068 -50.828 1.00 65.62 107 SER A C 1
ATOM 888 O O . SER A 1 107 ? -1.569 3.029 -51.418 1.00 65.62 107 SER A O 1
ATOM 890 N N . ASN A 1 108 ? -1.821 1.029 -50.422 1.00 67.62 108 ASN A N 1
ATOM 891 C CA . ASN A 1 108 ? -3.273 0.947 -50.568 1.00 67.62 108 ASN A CA 1
ATOM 892 C C . ASN A 1 108 ? -4.038 1.468 -49.340 1.00 67.62 108 ASN A C 1
ATOM 894 O O . ASN A 1 108 ? -5.267 1.523 -49.373 1.00 67.62 108 ASN A O 1
ATOM 898 N N . ASN A 1 109 ? -3.342 1.838 -48.261 1.00 64.88 109 ASN A N 1
ATOM 899 C CA . ASN A 1 109 ? -3.950 2.377 -47.050 1.00 64.88 109 ASN A CA 1
ATOM 900 C C . ASN A 1 109 ? -3.899 3.911 -47.025 1.00 64.88 109 ASN A C 1
ATOM 902 O O . ASN A 1 109 ? -2.850 4.524 -47.225 1.00 64.88 109 ASN A O 1
ATOM 906 N N . ASP A 1 110 ? -5.035 4.546 -46.722 1.00 66.00 110 ASP A N 1
ATOM 907 C CA . ASP A 1 110 ? -5.103 5.996 -46.534 1.00 66.00 110 ASP A CA 1
ATOM 908 C C . ASP A 1 110 ? -4.742 6.378 -45.090 1.00 66.00 110 ASP A C 1
ATOM 910 O O . ASP A 1 110 ? -5.571 6.459 -44.176 1.00 66.00 110 ASP A O 1
ATOM 914 N N . TYR A 1 111 ? -3.449 6.611 -44.879 1.00 64.88 111 TYR A N 1
ATOM 915 C CA . TYR A 1 111 ? -2.893 6.996 -43.583 1.00 64.88 111 TYR A CA 1
ATOM 916 C C . TYR A 1 111 ? -3.304 8.403 -43.129 1.00 64.88 111 TYR A C 1
ATOM 918 O O . TYR A 1 111 ? -3.125 8.723 -41.955 1.00 64.88 111 TYR A O 1
ATOM 926 N N . SER A 1 112 ? -3.889 9.231 -44.006 1.00 63.72 112 SER A N 1
ATOM 927 C CA . SER A 1 112 ? -4.371 10.570 -43.635 1.00 63.72 112 SER A CA 1
ATOM 928 C C . SER A 1 112 ? -5.565 10.529 -42.671 1.00 63.72 112 SER A C 1
ATOM 930 O O . SER A 1 112 ? -5.798 11.483 -41.930 1.00 63.72 112 SER A O 1
ATOM 932 N N . LEU A 1 113 ? -6.273 9.394 -42.614 1.00 61.97 113 LEU A N 1
ATOM 933 C CA . LEU A 1 113 ? -7.414 9.164 -41.724 1.00 61.97 113 LEU A CA 1
ATOM 934 C C . LEU A 1 113 ? -7.012 8.808 -40.281 1.00 61.97 113 LEU A C 1
ATOM 936 O O . LEU A 1 113 ? -7.873 8.708 -39.407 1.00 61.97 113 LEU A O 1
ATOM 940 N N . HIS A 1 114 ? -5.718 8.615 -40.008 1.00 56.84 114 HIS A N 1
ATOM 941 C CA . HIS A 1 114 ? -5.218 8.146 -38.717 1.00 56.84 114 HIS A CA 1
ATOM 942 C C . HIS A 1 114 ? -4.360 9.230 -38.046 1.00 56.84 114 HIS A C 1
ATOM 944 O O . HIS A 1 114 ? -3.184 9.399 -38.359 1.00 56.84 114 HIS A O 1
ATOM 950 N N . SER A 1 115 ? -4.926 9.938 -37.062 1.00 58.41 115 SER A N 1
ATOM 951 C CA . SER A 1 115 ? -4.314 11.106 -36.395 1.00 58.41 115 SER A CA 1
ATOM 952 C C . SER A 1 115 ? -3.007 10.837 -35.631 1.00 58.41 115 SER A C 1
ATOM 954 O O . SER A 1 115 ? -2.377 11.775 -35.151 1.00 58.41 115 SER A O 1
ATOM 956 N N . ASN A 1 116 ? -2.610 9.570 -35.482 1.00 56.78 116 ASN A N 1
ATOM 957 C CA . ASN A 1 116 ? -1.548 9.138 -34.569 1.00 56.78 116 ASN A CA 1
ATOM 958 C C . ASN A 1 116 ? -0.354 8.473 -35.282 1.00 56.78 116 ASN A C 1
ATOM 960 O O . ASN A 1 116 ? 0.507 7.895 -34.619 1.00 56.78 116 ASN A O 1
ATOM 964 N N . VAL A 1 117 ? -0.286 8.519 -36.617 1.00 55.09 117 VAL A N 1
ATOM 965 C CA . VAL A 1 117 ? 0.810 7.899 -37.379 1.00 55.09 117 VAL A CA 1
ATOM 966 C C . VAL A 1 117 ? 1.974 8.886 -37.519 1.00 55.09 117 VAL A C 1
ATOM 968 O O . VAL A 1 117 ? 1.889 9.874 -38.242 1.00 55.09 117 VAL A O 1
ATOM 971 N N . VAL A 1 118 ? 3.092 8.611 -36.840 1.00 53.16 118 VAL A N 1
ATOM 972 C CA . VAL A 1 118 ? 4.351 9.355 -37.010 1.00 53.16 118 VAL A CA 1
ATOM 973 C C . VAL A 1 118 ? 5.182 8.662 -38.090 1.00 53.16 118 VAL A C 1
ATOM 975 O O . VAL A 1 118 ? 5.880 7.688 -37.815 1.00 53.16 118 VAL A O 1
ATOM 978 N N . ILE A 1 119 ? 5.098 9.149 -39.331 1.00 55.56 119 ILE A N 1
ATOM 979 C CA . ILE A 1 119 ? 5.938 8.668 -40.436 1.00 55.56 119 ILE A CA 1
ATOM 980 C C . ILE A 1 119 ? 7.312 9.334 -40.313 1.00 55.56 119 ILE A C 1
ATOM 982 O O . ILE A 1 119 ? 7.461 10.534 -40.554 1.00 55.56 119 ILE A O 1
ATOM 986 N N . GLY A 1 120 ? 8.322 8.557 -39.922 1.00 49.03 120 GLY A N 1
ATOM 987 C CA . GLY A 1 120 ? 9.711 9.008 -39.913 1.00 49.03 120 GLY A CA 1
ATOM 988 C C . GLY A 1 120 ? 10.187 9.286 -41.338 1.00 49.03 120 GLY A C 1
ATOM 989 O O . GLY A 1 120 ? 10.345 8.362 -42.133 1.00 49.03 120 GLY A O 1
ATOM 990 N N . LYS A 1 121 ? 10.413 10.559 -41.676 1.00 37.25 121 LYS A N 1
ATOM 991 C CA . LYS A 1 121 ? 11.163 10.926 -42.881 1.00 37.25 121 LYS A CA 1
ATOM 992 C C . LYS A 1 121 ? 12.646 10.705 -42.593 1.00 37.25 121 LYS A C 1
ATOM 994 O O . LYS A 1 121 ? 13.234 11.463 -41.829 1.00 37.25 121 LYS A O 1
ATOM 999 N N . ASN A 1 122 ? 13.230 9.672 -43.192 1.00 35.34 122 ASN A N 1
ATOM 1000 C CA . ASN A 1 122 ? 14.681 9.540 -43.261 1.00 35.34 122 ASN A CA 1
ATOM 1001 C C . ASN A 1 122 ? 15.192 10.602 -44.247 1.00 35.34 122 ASN A C 1
ATOM 1003 O O . ASN A 1 122 ? 14.837 10.555 -45.426 1.00 35.34 122 ASN A O 1
ATOM 1007 N N . GLY A 1 123 ? 15.952 11.571 -43.740 1.00 35.66 123 GLY A N 1
ATOM 1008 C CA . GLY A 1 123 ? 16.739 12.535 -44.508 1.00 35.66 123 GLY A CA 1
ATOM 1009 C C . GLY A 1 123 ? 18.212 12.354 -44.193 1.00 35.66 123 GLY A C 1
ATOM 1010 O O . GLY A 1 123 ? 18.501 11.956 -43.040 1.00 35.66 123 GLY A O 1
#

Secondary structure (DSSP, 8-state):
-PPPPP-TTSPPHHHHHHHHHHHT--HHHHHHHHHHHHHHHHHHHHT--HHHHHHHHHHHHHHHHHHHHT--HHHHHHHHHHHHHHHHHHHHHHHHHT-GGGSS--TTS-GGG-TT-------

Organism: Trichonephila clavipes (NCBI:txid2585209)

pLDDT: mean 83.91, std 18.66, range [35.34, 98.56]